Protein AF-A0A4V2E7J6-F1 (afdb_monomer_lite)

pLDDT: mean 94.48, std 3.15, range [81.0, 97.88]

Secondary structure (DSSP, 8-state):
--TTS-----GGG--S--HHHHHHTTTTS----PPPTT-S---S--

Foldseek 3Di:
DPPVPDDDDDQLPDQVPCPCVVPCVVVPNDDDDDDDPPDHDDDPDD

Structure (mmCIF, N/CA/C/O backbone):
data_AF-A0A4V2E7J6-F1
#
_entry.id   AF-A0A4V2E7J6-F1
#
loop_
_atom_site.group_PDB
_atom_site.id
_atom_site.type_symbol
_atom_site.label_atom_id
_atom_site.label_alt_id
_atom_site.label_comp_id
_atom_site.label_asym_id
_atom_site.label_entity_id
_atom_site.label_seq_id
_atom_site.pdbx_PDB_ins_code
_atom_site.Cartn_x
_atom_site.Cartn_y
_atom_site.Cartn_z
_atom_site.occupancy
_atom_site.B_iso_or_equiv
_atom_site.auth_seq_id
_atom_site.auth_comp_id
_atom_site.auth_asym_id
_atom_site.auth_atom_id
_atom_site.pdbx_PDB_model_num
ATOM 1 N N . LEU A 1 1 ? -19.746 -5.023 -0.597 1.00 82.69 1 LEU A N 1
ATOM 2 C CA . LEU A 1 1 ? -20.061 -5.916 0.538 1.00 82.69 1 LEU A CA 1
ATOM 3 C C . LEU A 1 1 ? -20.452 -7.262 -0.038 1.00 82.69 1 LEU A C 1
ATOM 5 O O . LEU A 1 1 ? -21.138 -7.276 -1.058 1.00 82.69 1 LEU A O 1
ATOM 9 N N . ASN A 1 2 ? -20.017 -8.359 0.572 1.00 92.50 2 ASN A N 1
ATOM 10 C CA . ASN A 1 2 ? -20.457 -9.690 0.157 1.00 92.50 2 ASN A CA 1
ATOM 11 C C . ASN A 1 2 ? -21.959 -9.891 0.469 1.00 92.50 2 ASN A C 1
ATOM 13 O O . ASN A 1 2 ? -22.610 -9.031 1.066 1.00 92.50 2 ASN A O 1
ATOM 17 N N . HIS A 1 3 ? -22.524 -11.047 0.113 1.00 96.00 3 HIS A N 1
ATOM 18 C CA . HIS A 1 3 ? -23.937 -11.372 0.373 1.00 96.00 3 HIS A CA 1
ATOM 19 C C . HIS A 1 3 ? -24.326 -11.376 1.869 1.00 96.00 3 HIS A C 1
ATOM 21 O O . HIS A 1 3 ? -25.510 -11.437 2.190 1.00 96.00 3 HIS A O 1
ATOM 27 N N . LYS A 1 4 ? -23.349 -11.302 2.784 1.00 96.56 4 LYS A N 1
ATOM 28 C CA . LYS A 1 4 ? -23.536 -11.202 4.241 1.00 96.56 4 LYS A CA 1
ATOM 29 C C . LYS A 1 4 ? -23.393 -9.770 4.767 1.00 96.56 4 LYS A C 1
ATOM 31 O O . LYS A 1 4 ? -23.387 -9.570 5.977 1.00 96.56 4 LYS A O 1
ATOM 36 N N . GLY A 1 5 ? -23.238 -8.778 3.887 1.00 96.50 5 GLY A N 1
ATOM 37 C CA . GLY A 1 5 ? -23.048 -7.383 4.283 1.00 96.50 5 GLY A CA 1
ATOM 38 C C . GLY A 1 5 ? -21.658 -7.085 4.855 1.00 96.50 5 GLY A C 1
ATOM 39 O O . GLY A 1 5 ? -21.474 -6.038 5.465 1.00 96.50 5 GLY A O 1
ATOM 40 N N . GLN A 1 6 ? -20.679 -7.974 4.668 1.00 94.69 6 GLN A N 1
ATOM 41 C CA . GLN A 1 6 ? -19.317 -7.779 5.172 1.00 94.69 6 GLN A CA 1
ATOM 42 C C . GLN A 1 6 ? -18.449 -7.061 4.138 1.00 94.69 6 GLN A C 1
ATOM 44 O O . GLN A 1 6 ? -18.638 -7.218 2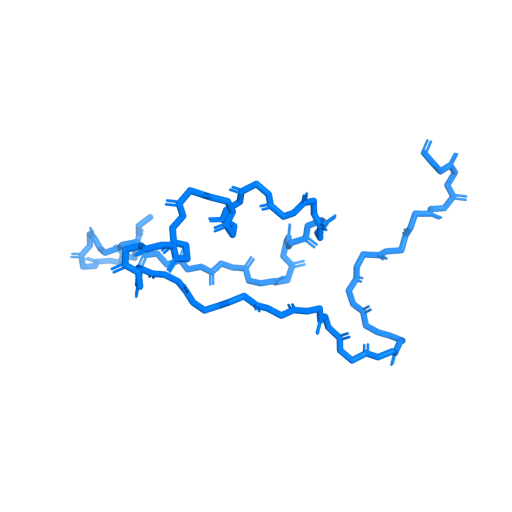.925 1.00 94.69 6 GLN A O 1
ATOM 49 N N . VAL A 1 7 ? -17.493 -6.274 4.628 1.00 92.06 7 VAL A N 1
ATOM 50 C CA . VAL A 1 7 ? -16.426 -5.703 3.801 1.00 92.06 7 VAL A CA 1
ATOM 51 C C . VAL A 1 7 ? -15.561 -6.844 3.271 1.00 92.06 7 VAL A C 1
ATOM 53 O O . VAL A 1 7 ? -15.240 -7.781 3.994 1.00 92.06 7 VAL A O 1
ATOM 56 N N . GLU A 1 8 ? -15.224 -6.771 1.991 1.00 92.69 8 GLU A N 1
ATOM 57 C CA . GLU A 1 8 ? -14.394 -7.744 1.293 1.00 92.69 8 GLU A CA 1
ATOM 58 C C . GLU A 1 8 ? -13.316 -6.971 0.541 1.00 92.69 8 GLU A C 1
ATOM 60 O O . GLU A 1 8 ? -13.607 -5.951 -0.090 1.00 92.69 8 GLU A O 1
ATOM 65 N N . VAL A 1 9 ? -12.071 -7.429 0.649 1.00 92.06 9 VAL A N 1
ATOM 66 C CA . VAL A 1 9 ? -10.924 -6.804 -0.008 1.00 92.06 9 VAL A CA 1
ATOM 67 C C . VAL A 1 9 ? -10.666 -7.521 -1.327 1.00 92.06 9 VAL A C 1
ATOM 69 O O . VAL A 1 9 ? -10.447 -8.729 -1.349 1.00 92.06 9 VAL A O 1
ATOM 72 N N . THR A 1 10 ? -10.642 -6.774 -2.429 1.00 93.44 10 THR A N 1
ATOM 73 C CA . THR A 1 10 ? -10.281 -7.298 -3.753 1.00 93.44 10 THR A CA 1
ATOM 74 C C . THR A 1 10 ? -8.855 -6.881 -4.103 1.00 93.44 10 THR A C 1
ATOM 76 O O . THR A 1 10 ? -8.624 -5.779 -4.598 1.00 93.44 10 THR A O 1
ATOM 79 N N . VAL A 1 11 ? -7.886 -7.758 -3.828 1.00 92.19 11 VAL A N 1
ATOM 80 C CA . VAL A 1 11 ? -6.449 -7.467 -4.002 1.00 92.19 11 VAL A CA 1
ATOM 81 C C . VAL A 1 11 ? -6.026 -7.318 -5.465 1.00 92.19 11 VAL A C 1
ATOM 83 O O . VAL A 1 11 ? -5.107 -6.554 -5.744 1.00 92.19 11 VAL A O 1
ATOM 86 N N . ASP A 1 12 ? -6.738 -7.954 -6.400 1.00 92.50 12 ASP A N 1
ATOM 87 C CA . ASP A 1 12 ? -6.454 -7.867 -7.842 1.00 92.50 12 ASP A CA 1
ATOM 88 C C . ASP A 1 12 ? -6.657 -6.450 -8.410 1.00 92.50 12 ASP A C 1
ATOM 90 O O . ASP A 1 12 ? -6.100 -6.107 -9.449 1.00 92.50 12 ASP A O 1
ATOM 94 N N . GLY A 1 13 ? -7.449 -5.616 -7.726 1.00 92.94 13 GLY A N 1
ATOM 95 C CA . GLY A 1 13 ? -7.662 -4.207 -8.068 1.00 92.94 13 GLY A CA 1
ATOM 96 C C . GLY A 1 13 ? -6.781 -3.232 -7.282 1.00 92.94 13 GLY A C 1
ATOM 97 O O . GLY A 1 13 ? -6.975 -2.020 -7.383 1.00 92.94 13 GLY A O 1
ATOM 98 N N . CYS A 1 14 ? -5.851 -3.724 -6.459 1.00 95.88 14 CYS A N 1
ATOM 99 C CA . CYS A 1 14 ? -4.962 -2.871 -5.680 1.00 95.88 14 CYS A CA 1
ATOM 100 C C . CYS A 1 14 ? -3.977 -2.143 -6.606 1.00 95.88 14 CYS A C 1
ATOM 102 O O . CYS A 1 14 ? -3.229 -2.772 -7.346 1.00 95.88 14 CYS A O 1
ATOM 104 N N . ILE A 1 15 ? -3.936 -0.813 -6.518 1.00 96.31 15 ILE A N 1
ATOM 105 C CA . ILE A 1 15 ? -2.957 0.024 -7.238 1.00 96.31 15 ILE A CA 1
ATOM 106 C C . ILE A 1 15 ? -1.706 0.324 -6.404 1.00 96.31 15 ILE A C 1
ATOM 108 O O . ILE A 1 15 ? -0.960 1.247 -6.712 1.00 96.31 15 ILE A O 1
ATOM 112 N N . GLU A 1 16 ? -1.528 -0.398 -5.298 1.00 97.06 16 GLU A N 1
ATOM 113 C CA . GLU A 1 16 ? -0.358 -0.305 -4.417 1.00 97.06 16 GLU A CA 1
ATOM 114 C C . GLU A 1 16 ? -0.092 1.097 -3.832 1.00 97.06 16 GLU A C 1
ATOM 116 O O . GLU A 1 16 ? 0.999 1.383 -3.352 1.00 97.06 16 GLU A O 1
ATOM 121 N N . CYS A 1 17 ? -1.101 1.974 -3.786 1.00 96.12 17 CYS A N 1
ATOM 122 C CA . CYS A 1 17 ? -0.944 3.346 -3.288 1.00 96.12 17 CYS A CA 1
ATOM 123 C C . CYS A 1 17 ? -0.758 3.455 -1.762 1.00 96.12 17 CYS A C 1
ATOM 125 O O . CYS A 1 17 ? -0.334 4.493 -1.262 1.00 96.12 17 CYS A O 1
ATOM 127 N N . GLY A 1 18 ? -1.124 2.416 -1.003 1.00 96.56 18 GLY A N 1
ATOM 128 C CA . GLY A 1 18 ? -0.959 2.370 0.453 1.00 96.56 18 GLY A CA 1
ATOM 129 C C . GLY A 1 18 ? -1.983 3.167 1.274 1.00 96.56 18 GLY A C 1
ATOM 130 O O . GLY A 1 18 ? -1.885 3.183 2.497 1.00 96.56 18 GLY A O 1
ATOM 131 N N . THR A 1 19 ? -2.999 3.794 0.672 1.00 97.19 19 THR A N 1
ATOM 132 C CA . THR A 1 19 ? -4.011 4.555 1.436 1.00 97.19 19 THR A CA 1
ATOM 133 C C . THR A 1 19 ? -4.757 3.683 2.446 1.00 97.19 19 THR A C 1
ATOM 135 O O . THR A 1 19 ? -4.938 4.081 3.594 1.00 97.19 19 THR A O 1
ATOM 138 N N . CYS A 1 20 ? -5.155 2.475 2.039 1.00 95.75 20 CYS A N 1
ATOM 139 C CA . CYS A 1 20 ? -5.829 1.530 2.925 1.00 95.75 20 CYS A CA 1
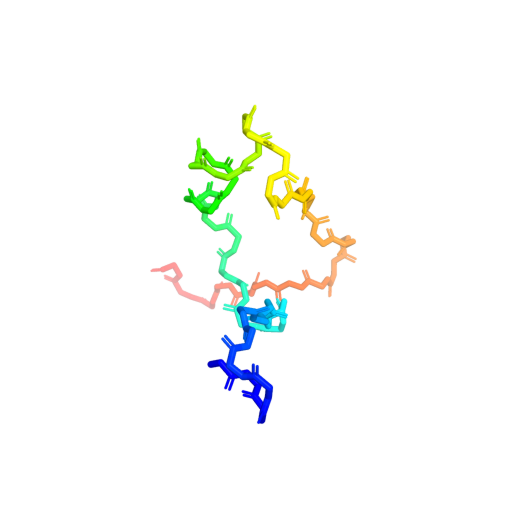ATOM 140 C C . CYS A 1 20 ? -4.937 1.129 4.106 1.00 95.75 20 CYS A C 1
ATOM 142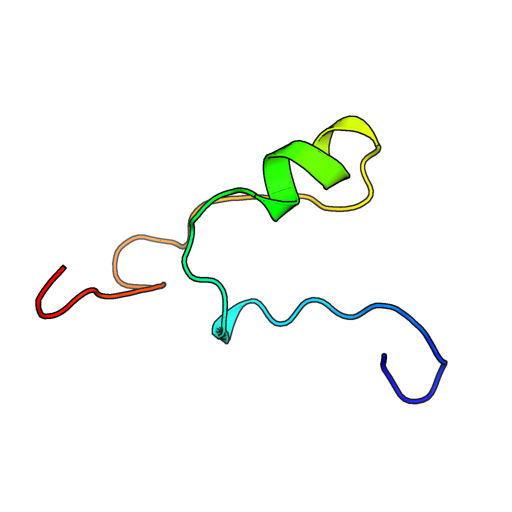 O O . CYS A 1 20 ? -5.423 1.078 5.231 1.00 95.75 20 CYS A O 1
ATOM 144 N N . ARG A 1 21 ? -3.632 0.934 3.868 1.00 97.06 21 ARG A N 1
ATOM 145 C CA . ARG A 1 21 ? -2.641 0.657 4.912 1.00 97.06 21 ARG A CA 1
ATOM 146 C C . ARG A 1 21 ? -2.613 1.768 5.955 1.00 97.06 21 ARG A C 1
ATOM 148 O O . ARG A 1 21 ? -2.744 1.488 7.136 1.00 97.06 21 ARG A O 1
ATOM 155 N N . VAL A 1 22 ? -2.490 3.024 5.523 1.00 97.88 22 VAL A N 1
ATOM 156 C CA . VAL A 1 22 ? -2.404 4.179 6.437 1.00 97.88 22 VAL A CA 1
ATOM 157 C C . VAL A 1 22 ? -3.614 4.262 7.371 1.00 97.88 22 VAL A C 1
ATOM 159 O O . VAL A 1 22 ? -3.464 4.641 8.529 1.00 97.88 22 VAL A O 1
ATOM 162 N N . ILE A 1 23 ? -4.801 3.910 6.876 1.00 96.88 23 ILE A N 1
ATOM 163 C CA . ILE A 1 23 ? -6.051 4.037 7.630 1.00 96.88 23 ILE A CA 1
ATOM 164 C C . ILE A 1 23 ? -6.332 2.796 8.491 1.00 96.88 23 ILE A C 1
ATOM 166 O O . ILE A 1 23 ? -6.711 2.952 9.647 1.00 96.88 23 ILE A O 1
ATOM 170 N N . GLY A 1 24 ? -6.179 1.587 7.938 1.00 96.06 24 GLY A N 1
ATOM 171 C CA . GLY A 1 24 ? -6.666 0.342 8.552 1.00 96.06 24 GLY A CA 1
ATOM 172 C C . GLY A 1 24 ? -5.601 -0.557 9.186 1.00 96.06 24 GLY A C 1
ATOM 173 O O . GLY A 1 24 ? -5.944 -1.426 9.981 1.00 96.06 24 GLY A O 1
ATOM 174 N N . GLU A 1 25 ? -4.315 -0.372 8.874 1.00 96.50 25 GLU A N 1
ATOM 175 C CA . GLU A 1 25 ? -3.236 -1.133 9.529 1.00 96.50 25 GLU A CA 1
ATOM 176 C C . GLU A 1 25 ? -3.094 -0.785 11.028 1.00 96.50 25 GLU A C 1
ATOM 178 O O . GLU A 1 25 ? -2.931 -1.709 11.824 1.00 96.50 25 GLU A O 1
ATOM 183 N N . PRO A 1 26 ? -3.221 0.487 11.480 1.00 97.88 26 PRO A N 1
ATOM 184 C CA . PRO A 1 26 ? -3.073 0.828 12.901 1.00 97.88 26 PRO A CA 1
ATOM 185 C C . PRO A 1 26 ? -4.115 0.188 13.825 1.00 97.88 26 PRO A C 1
ATOM 187 O O . PRO A 1 26 ? -3.835 -0.050 14.998 1.00 97.88 26 PRO A O 1
ATOM 190 N N . THR A 1 27 ? -5.319 -0.062 13.312 1.00 97.44 27 THR A N 1
ATOM 191 C CA . THR A 1 27 ? -6.410 -0.722 14.040 1.00 97.44 27 THR A CA 1
ATOM 192 C C . THR A 1 27 ? -6.390 -2.241 13.872 1.00 97.44 27 THR A C 1
ATOM 194 O O . THR A 1 27 ? -7.110 -2.934 14.587 1.00 97.44 27 THR A O 1
ATOM 197 N N . GLY A 1 28 ? -5.558 -2.767 12.966 1.00 95.94 28 GLY A N 1
ATOM 198 C CA . GLY A 1 28 ? -5.515 -4.188 12.621 1.00 95.94 28 GLY A CA 1
ATOM 199 C C . GLY A 1 28 ? -6.690 -4.649 11.756 1.00 95.94 28 GLY A C 1
ATOM 200 O O . GLY A 1 28 ? -6.909 -5.851 11.627 1.00 95.94 28 GLY A O 1
ATOM 201 N N . ASP A 1 29 ? -7.442 -3.721 11.156 1.00 94.50 29 ASP A N 1
ATOM 202 C CA . ASP A 1 29 ? -8.563 -4.052 10.267 1.00 94.50 29 ASP A CA 1
ATOM 203 C C . ASP A 1 29 ? -8.077 -4.680 8.953 1.00 94.50 29 ASP A C 1
ATOM 205 O O . ASP A 1 29 ? -8.803 -5.451 8.320 1.00 94.50 29 ASP A O 1
ATOM 209 N N . ILE A 1 30 ? -6.846 -4.351 8.539 1.00 94.62 30 ILE A N 1
ATOM 210 C CA . ILE A 1 30 ? -6.168 -4.969 7.401 1.00 94.62 30 ILE A CA 1
ATOM 211 C C . ILE A 1 30 ? -4.693 -5.233 7.706 1.00 94.62 30 ILE A C 1
ATOM 213 O O . ILE A 1 30 ? -4.032 -4.449 8.384 1.00 94.62 30 ILE A O 1
ATOM 217 N N . GLU A 1 31 ? -4.157 -6.287 7.098 1.00 95.12 31 GLU A N 1
ATOM 218 C CA . GLU A 1 31 ? -2.718 -6.487 6.942 1.00 95.12 31 GLU A CA 1
ATOM 219 C C . GLU A 1 31 ? -2.323 -6.127 5.513 1.00 95.12 31 GLU A C 1
ATOM 221 O O . GLU A 1 31 ? -2.977 -6.543 4.551 1.00 95.12 31 GLU A O 1
ATOM 226 N N . TRP A 1 32 ? -1.260 -5.341 5.356 1.00 95.62 32 TRP A N 1
ATOM 227 C CA . TRP A 1 32 ? -0.855 -4.842 4.051 1.00 95.62 32 TRP A CA 1
ATOM 228 C C . TRP A 1 32 ? 0.579 -5.241 3.715 1.00 95.62 32 TRP A C 1
ATOM 230 O O . TRP A 1 32 ? 1.494 -5.133 4.526 1.00 95.62 32 TRP A O 1
ATOM 240 N N . SER A 1 33 ? 0.793 -5.673 2.476 1.00 95.56 33 SER A N 1
ATOM 241 C CA . SER A 1 33 ? 2.122 -5.941 1.933 1.00 95.56 33 SER A CA 1
ATOM 242 C C . SER A 1 33 ? 2.143 -5.692 0.429 1.00 95.56 33 SER A C 1
ATOM 244 O O . SER A 1 33 ? 1.108 -5.752 -0.238 1.00 95.56 33 SER A O 1
ATOM 246 N N . TYR A 1 34 ? 3.330 -5.408 -0.107 1.00 95.88 34 TYR A N 1
ATOM 247 C CA . TYR A 1 34 ? 3.518 -5.359 -1.553 1.00 95.88 34 TYR A CA 1
ATOM 248 C C . TYR A 1 34 ? 3.364 -6.761 -2.161 1.00 95.88 34 TYR A C 1
ATOM 250 O O . TYR A 1 34 ? 3.785 -7.746 -1.53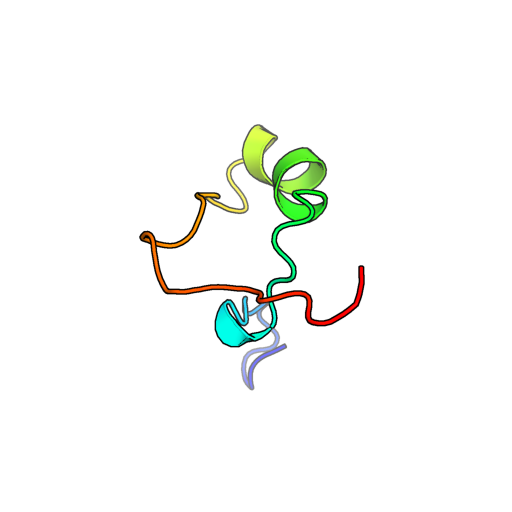9 1.00 95.88 34 TYR A O 1
ATOM 258 N N . PRO A 1 35 ? 2.822 -6.874 -3.387 1.00 95.25 35 PRO A N 1
ATOM 259 C CA . PRO A 1 35 ? 2.834 -8.128 -4.124 1.00 95.25 35 PRO A CA 1
ATOM 260 C C . PRO A 1 35 ? 4.261 -8.651 -4.325 1.00 95.25 35 PRO A C 1
ATOM 262 O O . PRO A 1 35 ? 5.247 -7.911 -4.296 1.00 95.25 35 PRO A O 1
ATOM 265 N N . ARG A 1 36 ? 4.385 -9.956 -4.583 1.00 94.81 36 ARG A N 1
ATOM 266 C CA . ARG A 1 36 ? 5.669 -10.527 -5.014 1.00 94.81 36 ARG A CA 1
ATOM 267 C C . ARG A 1 36 ? 6.112 -9.862 -6.320 1.00 94.81 36 ARG A C 1
ATOM 269 O O . ARG A 1 36 ? 5.277 -9.557 -7.167 1.00 94.81 36 ARG A O 1
ATOM 276 N N . GLY A 1 37 ? 7.422 -9.717 -6.519 1.00 94.31 37 GLY A N 1
ATOM 277 C CA . GLY A 1 37 ? 7.967 -9.157 -7.759 1.00 94.31 37 GLY A CA 1
ATOM 278 C C . GLY A 1 37 ? 7.411 -9.853 -9.010 1.00 94.31 37 GLY A C 1
ATOM 279 O O . GLY A 1 37 ? 7.323 -11.081 -9.053 1.00 94.31 37 GLY A O 1
ATOM 280 N N . GLY A 1 38 ? 7.015 -9.060 -10.009 1.00 92.94 38 GLY A N 1
ATOM 281 C CA . GLY A 1 38 ? 6.356 -9.540 -11.231 1.00 92.94 38 GLY A CA 1
ATOM 282 C C . GLY A 1 38 ? 4.827 -9.667 -11.143 1.00 92.94 38 GLY A C 1
ATOM 283 O O . GLY A 1 38 ? 4.208 -10.055 -12.129 1.00 92.94 38 GLY A O 1
ATOM 284 N N . TYR A 1 39 ? 4.226 -9.332 -10.000 1.00 94.38 39 TYR A N 1
ATOM 285 C CA . TYR A 1 39 ? 2.779 -9.214 -9.798 1.00 94.38 39 TYR A CA 1
ATOM 286 C C . TYR A 1 39 ? 2.416 -7.779 -9.416 1.00 94.38 39 TYR A C 1
ATOM 288 O O . TYR A 1 39 ? 3.302 -6.961 -9.175 1.00 94.38 39 TYR A O 1
ATOM 296 N N . GLY A 1 40 ? 1.114 -7.514 -9.314 1.00 94.25 40 GLY A N 1
ATOM 297 C CA . GLY A 1 40 ? 0.606 -6.218 -8.893 1.00 94.25 40 GLY A CA 1
ATOM 298 C C . GLY A 1 40 ? 0.332 -5.280 -10.059 1.00 94.25 40 GLY A C 1
ATOM 299 O O . GLY A 1 40 ? 0.103 -5.719 -11.193 1.00 94.25 40 GLY A O 1
ATOM 300 N N . VAL A 1 41 ? 0.317 -3.984 -9.773 1.00 94.81 41 VAL A 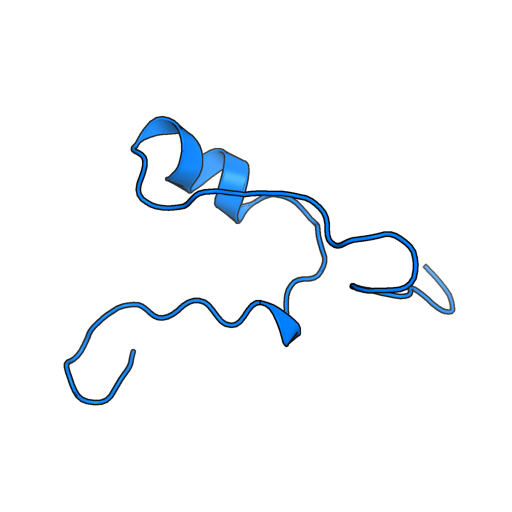N 1
ATOM 301 C CA . VAL A 1 41 ? 0.025 -2.965 -10.780 1.00 94.81 41 VAL A CA 1
ATOM 302 C C . VAL A 1 41 ? 1.246 -2.707 -11.664 1.00 94.81 41 VAL A C 1
ATOM 304 O O . VAL A 1 41 ? 2.374 -2.561 -11.200 1.00 94.81 41 VAL A O 1
ATOM 307 N N . LEU A 1 42 ? 1.018 -2.620 -12.975 1.00 93.94 42 LEU A N 1
ATOM 308 C CA . LEU A 1 42 ? 2.039 -2.272 -13.961 1.00 93.94 42 LEU A CA 1
ATOM 309 C C . LEU A 1 42 ? 1.610 -1.003 -14.697 1.00 93.94 42 LEU A C 1
ATOM 311 O O . LEU A 1 42 ? 0.720 -1.030 -15.550 1.00 93.94 42 LEU A O 1
ATOM 315 N N . PHE A 1 43 ? 2.250 0.120 -14.382 1.00 93.00 43 PHE A N 1
ATOM 316 C CA . PHE A 1 43 ? 1.979 1.388 -15.055 1.00 93.00 43 PHE A CA 1
ATOM 317 C C . PHE A 1 43 ? 2.690 1.433 -16.407 1.00 93.00 43 PHE A C 1
ATOM 319 O O . PHE A 1 43 ? 3.916 1.443 -16.482 1.00 93.00 43 PHE A O 1
ATOM 326 N N . LYS A 1 44 ? 1.914 1.482 -17.495 1.00 93.88 44 LYS A N 1
ATOM 327 C CA . LYS A 1 44 ? 2.470 1.564 -18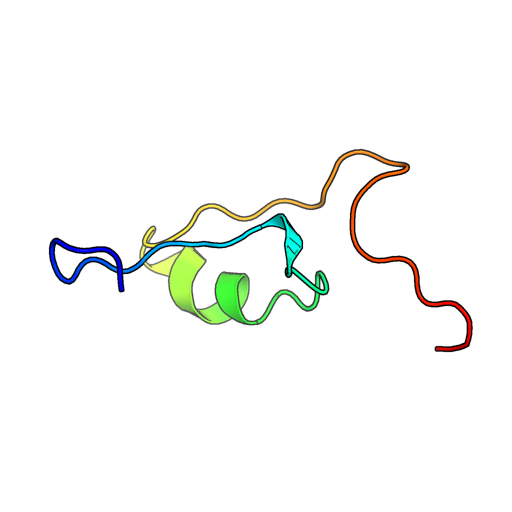.854 1.00 93.88 44 LYS A CA 1
ATOM 328 C C . LYS A 1 44 ? 3.028 2.953 -19.186 1.00 93.88 44 LYS A C 1
ATOM 330 O O . LYS A 1 44 ? 3.988 3.044 -19.944 1.00 93.88 44 LYS A O 1
ATOM 335 N N . PHE A 1 45 ? 2.417 4.011 -18.647 1.00 94.94 45 PHE A N 1
ATOM 336 C CA . PHE A 1 45 ? 2.746 5.399 -18.994 1.00 94.94 45 PHE A CA 1
ATOM 337 C C . PHE A 1 45 ? 2.865 6.357 -17.800 1.00 94.94 45 PHE A C 1
ATOM 339 O O . PHE A 1 45 ? 3.074 7.540 -18.039 1.00 94.94 45 PHE A O 1
ATOM 346 N N . GLY A 1 46 ? 2.787 5.856 -16.559 1.00 81.00 46 GLY A N 1
ATOM 347 C CA . GLY A 1 46 ? 2.750 6.698 -15.357 1.00 81.00 46 GLY A CA 1
ATOM 348 C C . GLY A 1 46 ? 1.423 7.421 -15.225 1.00 81.00 46 GLY A C 1
ATOM 349 O O . GLY A 1 46 ? 1.285 8.509 -15.819 1.00 81.00 46 GLY A O 1
#

Radius of gyration: 12.71 Å; chains: 1; bounding box: 32×18×33 Å

Sequence (46 aa):
LNHKGQVEVTVDGCIECGTCRVIGEPTGDIEWSYPRGGYGVLFKFG